Protein AF-A0A5C6S011-F1 (afdb_monomer_lite)

Organism: NCBI:txid1564516

Structure (mmCIF, N/CA/C/O backbone):
data_AF-A0A5C6S011-F1
#
_entry.id   AF-A0A5C6S011-F1
#
loop_
_atom_site.group_PDB
_atom_site.id
_atom_site.type_symbol
_atom_site.label_atom_id
_atom_site.label_alt_id
_atom_site.label_comp_id
_atom_site.label_asym_id
_atom_site.label_entity_id
_atom_site.label_seq_id
_atom_site.pdbx_PDB_ins_code
_atom_site.Cartn_x
_atom_site.Cartn_y
_atom_site.Cartn_z
_atom_site.occupancy
_atom_site.B_iso_or_equiv
_atom_site.auth_seq_id
_atom_site.auth_comp_id
_atom_site.auth_asym_id
_atom_site.auth_atom_id
_atom_site.pdbx_PDB_model_num
ATOM 1 N N . MET A 1 1 ? -13.346 14.650 -0.335 1.00 69.31 1 MET A N 1
ATOM 2 C CA . MET A 1 1 ? -13.203 13.184 -0.153 1.00 69.31 1 MET A CA 1
ATOM 3 C C . MET A 1 1 ? -14.547 12.538 -0.454 1.00 69.31 1 MET A C 1
ATOM 5 O O . MET A 1 1 ? -15.548 13.043 0.034 1.00 69.31 1 MET A O 1
ATOM 9 N N . LYS A 1 2 ? -14.597 11.487 -1.282 1.00 83.50 2 LYS A N 1
ATOM 10 C CA . LYS A 1 2 ? -15.849 10.865 -1.756 1.00 83.50 2 LYS A CA 1
ATOM 11 C C . LYS A 1 2 ? -16.380 9.806 -0.777 1.00 83.50 2 LYS A C 1
ATOM 13 O O . LYS A 1 2 ? -16.534 8.640 -1.123 1.00 83.50 2 LYS A O 1
ATOM 18 N N . TYR A 1 3 ? -16.603 10.205 0.473 1.00 81.62 3 TYR A N 1
ATOM 19 C CA . TYR A 1 3 ? -16.957 9.271 1.548 1.00 81.62 3 TYR A CA 1
ATOM 20 C C . TYR A 1 3 ? -18.238 8.482 1.269 1.00 81.62 3 TYR A C 1
ATOM 22 O O . TYR A 1 3 ? -18.279 7.286 1.542 1.00 81.62 3 TYR A O 1
ATOM 30 N N . ASP A 1 4 ? -19.246 9.117 0.672 1.00 86.88 4 ASP A N 1
ATOM 31 C CA . ASP A 1 4 ? -20.516 8.459 0.350 1.00 86.88 4 ASP A CA 1
ATOM 32 C C . ASP A 1 4 ? -20.349 7.343 -0.684 1.00 86.88 4 ASP A C 1
ATOM 34 O O . ASP A 1 4 ? -20.979 6.293 -0.573 1.00 86.88 4 ASP A O 1
ATOM 38 N N . GLU A 1 5 ? -19.468 7.543 -1.667 1.00 90.44 5 GLU A N 1
ATOM 39 C CA . GLU A 1 5 ? -19.126 6.530 -2.669 1.00 90.44 5 GLU A CA 1
ATOM 40 C C . GLU A 1 5 ? -18.444 5.333 -2.003 1.00 90.44 5 GLU A C 1
ATOM 42 O O . GLU A 1 5 ? -18.831 4.186 -2.221 1.00 90.44 5 GLU A O 1
ATOM 47 N N . TYR A 1 6 ? -17.489 5.597 -1.110 1.00 85.25 6 TYR A N 1
ATOM 48 C CA . TYR A 1 6 ? -16.757 4.537 -0.427 1.00 85.25 6 TYR A CA 1
ATOM 49 C C . TYR A 1 6 ? -17.618 3.752 0.556 1.00 85.25 6 TYR A C 1
ATOM 51 O O . TYR A 1 6 ? -17.473 2.535 0.672 1.00 85.25 6 TYR A O 1
ATOM 59 N N . ARG A 1 7 ? -18.558 4.429 1.218 1.00 85.56 7 ARG A N 1
ATOM 60 C CA . ARG A 1 7 ? -19.507 3.784 2.123 1.00 85.56 7 ARG A CA 1
ATOM 61 C C . ARG A 1 7 ? -20.462 2.879 1.356 1.00 85.56 7 ARG A C 1
ATOM 63 O O . ARG A 1 7 ? -20.702 1.757 1.785 1.00 85.56 7 ARG A O 1
ATOM 70 N N . LYS A 1 8 ? -20.957 3.343 0.201 1.00 90.56 8 LYS A N 1
ATOM 71 C CA . LYS A 1 8 ? -21.800 2.541 -0.702 1.00 90.56 8 LYS A CA 1
ATOM 72 C C . LYS A 1 8 ? -21.064 1.318 -1.249 1.00 90.56 8 LYS A C 1
ATOM 74 O O . LYS A 1 8 ? -21.675 0.268 -1.390 1.00 90.56 8 LYS A O 1
ATOM 79 N N . ALA A 1 9 ? -19.763 1.436 -1.506 1.00 88.12 9 ALA A N 1
ATOM 80 C CA . ALA A 1 9 ? -18.916 0.326 -1.939 1.00 88.12 9 ALA A CA 1
ATOM 81 C C . ALA A 1 9 ? -18.535 -0.654 -0.806 1.00 88.12 9 ALA A C 1
ATOM 83 O O . ALA A 1 9 ? -17.836 -1.633 -1.058 1.00 88.12 9 ALA A O 1
ATOM 84 N N . GLY A 1 10 ? -18.974 -0.408 0.436 1.00 87.06 10 GLY A N 1
ATOM 85 C CA . GLY A 1 10 ? -18.692 -1.272 1.583 1.00 87.06 10 GLY A CA 1
ATOM 86 C C . GLY A 1 10 ? -17.261 -1.164 2.114 1.00 87.06 10 GLY A C 1
ATOM 87 O O . GLY A 1 10 ? -16.807 -2.051 2.836 1.00 87.06 10 GLY A O 1
ATOM 88 N N . TYR A 1 11 ? -16.526 -0.101 1.769 1.00 83.19 11 TYR A N 1
ATOM 89 C CA . TYR A 1 11 ? -15.186 0.100 2.309 1.00 83.19 11 TYR A CA 1
ATOM 90 C C . TYR A 1 11 ? -15.237 0.460 3.792 1.00 83.19 11 TYR A C 1
ATOM 92 O O . TYR A 1 11 ? -16.135 1.162 4.259 1.00 83.19 11 TYR A O 1
ATOM 100 N N . CYS A 1 12 ? -14.229 -0.000 4.532 1.00 79.94 12 CYS A N 1
ATOM 101 C CA . CYS A 1 12 ? -14.050 0.388 5.921 1.00 79.94 12 CYS A CA 1
ATOM 102 C C . CYS A 1 12 ? -13.645 1.869 5.984 1.00 79.94 12 CYS A C 1
ATOM 104 O O . CYS A 1 12 ? -12.659 2.270 5.367 1.00 79.94 12 CYS A O 1
ATOM 106 N N . ILE A 1 13 ? -14.421 2.676 6.710 1.00 80.00 13 ILE A N 1
ATOM 107 C CA . ILE A 1 13 ? -14.172 4.116 6.923 1.00 80.00 13 ILE A CA 1
ATOM 108 C C . ILE A 1 13 ? -13.770 4.373 8.388 1.00 80.00 13 ILE A C 1
ATOM 110 O O . ILE A 1 13 ? -13.641 5.515 8.812 1.00 80.00 13 ILE A O 1
ATOM 114 N N . ASP A 1 14 ? -13.558 3.315 9.176 1.00 78.81 14 ASP A N 1
ATOM 115 C CA . ASP A 1 14 ? -13.083 3.456 10.550 1.00 78.81 14 ASP A CA 1
ATOM 116 C C . ASP A 1 14 ? -11.663 4.033 10.552 1.00 78.81 14 ASP A C 1
ATOM 118 O O . ASP A 1 14 ? -10.744 3.478 9.936 1.00 78.81 14 ASP A O 1
ATOM 122 N N . SER A 1 15 ? -11.492 5.167 11.231 1.00 78.38 15 SER A N 1
ATOM 123 C CA . SER A 1 15 ? -10.225 5.883 11.277 1.00 78.38 15 SER A CA 1
ATOM 124 C C . SER A 1 15 ? -9.127 5.023 11.889 1.00 78.38 15 SER A C 1
ATOM 126 O O . SER A 1 15 ? -8.026 5.009 11.354 1.00 78.38 15 SER A O 1
ATOM 128 N N . GLY A 1 16 ? -9.411 4.219 12.919 1.00 86.25 16 GLY A N 1
ATOM 129 C CA . GLY A 1 16 ? -8.375 3.441 13.605 1.00 86.25 16 GLY A CA 1
ATOM 130 C C . GLY A 1 16 ? -7.750 2.356 12.721 1.00 86.25 16 GLY A C 1
ATOM 131 O O . GLY A 1 16 ? -6.525 2.248 12.603 1.00 86.25 16 GLY A O 1
ATOM 132 N N . ALA A 1 17 ? -8.587 1.564 12.047 1.00 85.69 17 ALA A N 1
ATOM 133 C CA . ALA A 1 17 ? -8.121 0.498 11.161 1.00 85.69 17 ALA A CA 1
ATOM 134 C C . ALA A 1 17 ? -7.389 1.060 9.931 1.00 85.69 17 ALA A C 1
ATOM 136 O O . ALA A 1 17 ? -6.341 0.542 9.531 1.00 85.69 17 ALA A O 1
ATOM 137 N N . ILE A 1 18 ? -7.914 2.145 9.354 1.00 87.00 18 ILE A N 1
ATOM 138 C CA . ILE A 1 18 ? -7.309 2.801 8.194 1.00 87.00 18 ILE A CA 1
ATOM 139 C C . ILE A 1 18 ? -5.987 3.482 8.568 1.00 87.00 18 ILE A C 1
ATOM 141 O O . ILE A 1 18 ? -4.999 3.323 7.850 1.00 87.00 18 ILE A O 1
ATOM 145 N N . GLU A 1 19 ? -5.911 4.172 9.704 1.00 89.31 19 GLU A N 1
ATOM 146 C CA . GLU A 1 19 ? -4.677 4.797 10.192 1.00 89.31 19 GLU A CA 1
ATOM 147 C C . GLU A 1 19 ? -3.590 3.759 10.483 1.00 89.31 19 GLU A C 1
ATOM 149 O O . GLU A 1 19 ? -2.434 3.947 10.091 1.00 89.31 19 GLU A O 1
ATOM 154 N N . SER A 1 20 ? -3.959 2.624 11.086 1.00 89.81 20 SER A N 1
ATOM 155 C CA . SER A 1 20 ? -3.046 1.498 11.312 1.00 89.81 20 SER A CA 1
ATOM 156 C C . SER A 1 20 ? -2.497 0.928 9.995 1.00 89.81 20 SER A C 1
ATOM 158 O O . SER A 1 20 ? -1.283 0.711 9.847 1.00 89.81 20 SER A O 1
ATOM 160 N N . ALA A 1 21 ? -3.361 0.766 8.987 1.00 89.12 21 ALA A N 1
ATOM 161 C CA . ALA A 1 21 ? -2.957 0.318 7.658 1.00 89.12 21 ALA A CA 1
ATOM 162 C C . ALA A 1 21 ? -2.011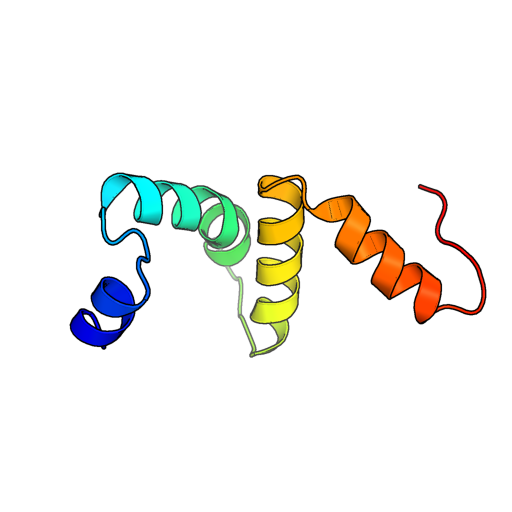 1.323 6.976 1.00 89.12 21 ALA A C 1
ATOM 164 O O . ALA A 1 21 ? -0.973 0.926 6.442 1.00 89.12 21 ALA A O 1
ATOM 165 N N . ILE A 1 22 ? -2.313 2.625 7.044 1.00 90.38 22 ILE A N 1
ATOM 166 C CA . ILE A 1 22 ? -1.464 3.694 6.493 1.00 90.38 22 ILE A CA 1
ATOM 167 C C . ILE A 1 22 ? -0.102 3.720 7.193 1.00 90.38 22 ILE A C 1
ATOM 169 O O . ILE A 1 22 ? 0.929 3.819 6.522 1.00 90.38 22 ILE A O 1
ATOM 173 N N . SER A 1 23 ? -0.071 3.593 8.520 1.00 90.94 23 SER A N 1
ATOM 174 C CA . SER A 1 23 ? 1.171 3.524 9.295 1.00 90.94 23 SER A CA 1
ATOM 175 C C . SER A 1 23 ? 2.062 2.368 8.823 1.00 90.94 23 SER A C 1
ATOM 177 O O . SER A 1 23 ? 3.240 2.551 8.503 1.00 90.94 23 SER A O 1
ATOM 179 N N . THR A 1 24 ? 1.467 1.187 8.655 1.00 91.56 24 THR A N 1
ATOM 180 C CA . THR A 1 24 ? 2.185 -0.042 8.293 1.00 91.56 24 THR A CA 1
ATOM 181 C C . THR A 1 24 ? 2.632 -0.077 6.824 1.00 91.56 24 THR A C 1
ATOM 183 O O . THR A 1 24 ? 3.756 -0.481 6.504 1.00 91.56 24 THR A O 1
ATOM 186 N N . VAL A 1 25 ? 1.761 0.324 5.896 1.00 91.44 25 VAL A N 1
ATOM 187 C CA . VAL A 1 25 ? 2.022 0.220 4.450 1.00 91.44 25 VAL A CA 1
ATOM 188 C C . VAL A 1 25 ? 2.827 1.415 3.951 1.00 91.44 25 VAL A C 1
ATOM 190 O O . VAL A 1 25 ? 3.827 1.212 3.257 1.00 91.44 25 VAL A O 1
ATOM 193 N N . VAL A 1 26 ? 2.425 2.630 4.333 1.00 90.88 26 VAL A N 1
ATOM 194 C CA . VAL A 1 26 ? 2.962 3.889 3.801 1.00 90.88 26 VAL A CA 1
ATOM 195 C C . VAL A 1 26 ? 4.041 4.454 4.713 1.00 90.88 26 VAL A C 1
ATOM 197 O O . VAL A 1 26 ? 5.179 4.603 4.279 1.00 90.88 26 VAL A O 1
ATOM 200 N N . GLN A 1 27 ? 3.735 4.753 5.979 1.00 90.44 27 GLN A N 1
ATOM 201 C CA . GLN A 1 27 ? 4.629 5.577 6.809 1.00 90.44 27 GLN A CA 1
ATOM 202 C C . GLN A 1 27 ? 6.004 4.935 7.028 1.00 90.44 27 GLN A C 1
ATOM 204 O O . GLN A 1 27 ? 7.014 5.617 6.867 1.00 90.44 27 GLN A O 1
ATOM 209 N N . GLN A 1 28 ? 6.058 3.620 7.272 1.00 89.44 28 GLN A N 1
ATOM 210 C CA . GLN A 1 28 ? 7.314 2.869 7.438 1.00 89.44 28 GLN A CA 1
ATOM 211 C C . GLN A 1 28 ? 8.289 2.979 6.256 1.00 89.44 28 GLN A C 1
ATOM 213 O O . GLN A 1 28 ? 9.474 2.688 6.407 1.00 89.44 28 GLN A O 1
ATOM 218 N N . ARG A 1 29 ? 7.807 3.342 5.063 1.00 86.25 29 ARG A N 1
ATOM 219 C CA . ARG A 1 29 ? 8.646 3.467 3.866 1.00 86.25 29 ARG A CA 1
ATOM 220 C C . ARG A 1 29 ? 8.657 4.843 3.246 1.00 86.25 29 ARG A C 1
ATOM 222 O O . ARG A 1 29 ? 9.629 5.113 2.553 1.00 86.25 29 ARG A O 1
ATOM 229 N N . CYS A 1 30 ? 7.617 5.641 3.472 1.00 89.19 30 CYS A N 1
ATOM 230 C CA . CYS A 1 30 ? 7.386 6.915 2.806 1.00 89.19 30 CYS A CA 1
ATOM 231 C C . CYS A 1 30 ? 7.591 8.149 3.681 1.00 89.19 30 CYS A C 1
ATOM 233 O O . CYS A 1 30 ? 7.640 9.256 3.146 1.00 89.19 30 CYS A O 1
ATOM 235 N N . LYS A 1 31 ? 7.722 7.973 5.000 1.00 88.62 31 LYS A N 1
ATOM 236 C CA . LYS A 1 31 ? 7.886 9.062 5.971 1.00 88.62 31 LYS A CA 1
ATOM 237 C C . LYS A 1 31 ? 9.306 9.120 6.556 1.00 88.62 31 LYS A C 1
ATOM 239 O O . LYS A 1 31 ? 9.484 9.591 7.676 1.00 88.62 31 LYS A O 1
ATOM 244 N N . LEU A 1 32 ? 10.315 8.615 5.842 1.00 87.75 32 LEU A N 1
ATOM 245 C CA . LEU A 1 32 ? 11.708 8.689 6.294 1.00 87.75 32 LEU A CA 1
ATOM 246 C C . LEU A 1 32 ? 12.363 9.993 5.819 1.00 87.75 32 LEU A C 1
ATOM 248 O O . LEU A 1 32 ? 11.948 10.609 4.835 1.00 87.75 32 LEU A O 1
ATOM 252 N N . VAL A 1 33 ? 13.404 10.413 6.535 1.00 88.81 33 VAL A N 1
ATOM 253 C CA . VAL A 1 33 ? 14.119 11.668 6.272 1.00 88.81 33 VAL A CA 1
ATOM 254 C C . VAL A 1 33 ? 14.728 11.658 4.867 1.00 88.81 33 VAL A C 1
ATOM 256 O O . VAL A 1 33 ? 15.328 10.673 4.444 1.00 88.81 33 VAL A O 1
ATOM 259 N N . GLY A 1 34 ? 14.568 12.767 4.140 1.00 88.00 34 GLY A N 1
ATOM 260 C CA . GLY A 1 34 ? 15.185 12.972 2.825 1.00 88.00 34 GLY A CA 1
ATOM 261 C C . GLY A 1 34 ? 14.513 12.237 1.662 1.00 88.00 34 GLY A C 1
ATOM 262 O O . GLY A 1 34 ? 14.981 12.340 0.529 1.00 88.00 34 GLY A O 1
ATOM 263 N N . GLN A 1 35 ? 13.413 11.520 1.899 1.00 87.44 35 GLN A N 1
ATOM 264 C CA . GLN A 1 35 ? 12.718 10.811 0.832 1.00 87.44 35 GLN A CA 1
ATOM 265 C C . GLN A 1 35 ? 11.906 11.760 -0.048 1.00 87.44 35 GLN A C 1
ATOM 267 O O . GLN A 1 35 ? 11.167 12.620 0.432 1.00 87.44 35 GLN A O 1
ATOM 272 N N . ARG A 1 36 ? 12.023 11.565 -1.362 1.00 86.12 36 ARG A N 1
ATOM 273 C CA . ARG A 1 36 ? 11.214 12.238 -2.376 1.00 86.12 36 ARG A CA 1
ATOM 274 C C . ARG A 1 36 ? 10.483 11.184 -3.183 1.00 86.12 36 ARG A C 1
ATOM 276 O O . ARG A 1 36 ? 11.081 10.197 -3.602 1.00 86.12 36 ARG A O 1
ATOM 283 N N . TRP A 1 37 ? 9.196 11.411 -3.394 1.00 88.06 37 TRP A N 1
ATOM 284 C CA . TRP A 1 37 ? 8.326 10.468 -4.076 1.00 88.06 37 TRP A CA 1
ATOM 285 C C . TRP A 1 37 ? 7.880 11.039 -5.406 1.00 88.06 37 TRP A C 1
ATOM 287 O O . TRP A 1 37 ? 7.509 12.205 -5.507 1.00 88.06 37 TRP A O 1
ATOM 297 N N . THR A 1 38 ? 7.901 10.187 -6.418 1.00 90.62 38 THR A N 1
ATOM 298 C CA . THR A 1 38 ?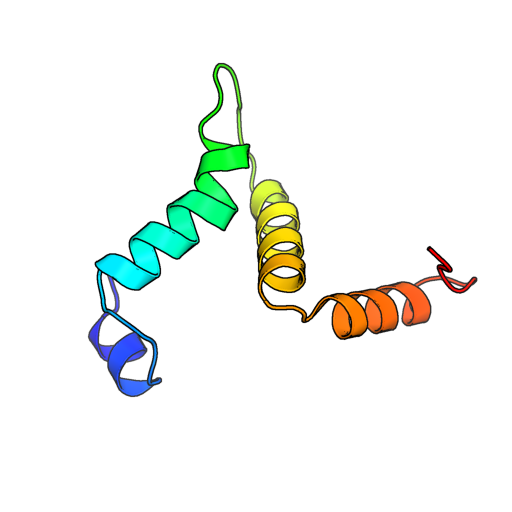 7.223 10.420 -7.688 1.00 90.62 38 THR A CA 1
ATOM 299 C C . THR A 1 38 ? 6.041 9.455 -7.774 1.00 90.62 38 THR A C 1
ATOM 301 O O . THR A 1 38 ? 5.794 8.671 -6.854 1.00 90.62 38 THR A O 1
ATOM 304 N N . GLN A 1 39 ? 5.307 9.472 -8.884 1.00 91.12 39 GLN A N 1
ATOM 305 C CA . GLN A 1 39 ? 4.161 8.577 -9.081 1.00 91.12 39 GLN A CA 1
ATOM 306 C C . GLN A 1 39 ? 4.527 7.079 -9.008 1.00 91.12 39 GLN A C 1
ATOM 308 O O . GLN A 1 39 ? 3.653 6.248 -8.766 1.00 91.12 39 GLN A O 1
ATOM 313 N N . SER A 1 40 ? 5.812 6.719 -9.138 1.00 88.00 40 SER A N 1
ATOM 314 C CA . SER A 1 40 ? 6.286 5.333 -9.015 1.00 88.00 40 SER A CA 1
ATOM 315 C C . SER A 1 40 ? 6.127 4.743 -7.607 1.00 88.00 40 SER A C 1
ATOM 317 O O . SER A 1 40 ? 6.111 3.520 -7.459 1.00 88.00 40 SER A O 1
ATOM 319 N N . VAL A 1 41 ? 5.939 5.575 -6.571 1.00 91.81 41 VAL A N 1
ATOM 320 C CA . VAL A 1 41 ? 5.717 5.108 -5.191 1.00 91.81 41 VAL A CA 1
ATOM 321 C C . VAL A 1 41 ? 4.487 4.204 -5.076 1.00 91.81 41 VAL A C 1
ATOM 323 O O . VAL A 1 41 ? 4.479 3.267 -4.279 1.00 91.81 41 VAL A O 1
ATOM 326 N N . THR A 1 42 ? 3.474 4.425 -5.916 1.00 91.38 42 THR A N 1
ATOM 327 C CA . THR A 1 42 ? 2.234 3.642 -5.926 1.00 91.38 42 THR A CA 1
ATOM 328 C C . THR A 1 42 ? 2.500 2.159 -6.175 1.00 91.38 42 THR A C 1
ATOM 330 O O . THR A 1 42 ? 1.913 1.315 -5.504 1.00 91.38 42 THR A O 1
ATOM 333 N N . ALA A 1 43 ? 3.436 1.819 -7.068 1.00 90.50 43 ALA A N 1
ATOM 334 C CA . ALA A 1 43 ? 3.805 0.428 -7.330 1.00 90.50 43 ALA A CA 1
ATOM 335 C C . ALA A 1 43 ? 4.400 -0.246 -6.080 1.00 90.50 43 ALA A C 1
ATOM 337 O O . ALA A 1 43 ? 4.041 -1.374 -5.741 1.00 90.50 43 ALA A O 1
ATOM 338 N N . VAL A 1 44 ? 5.247 0.479 -5.342 1.00 90.31 44 VAL A N 1
ATOM 339 C 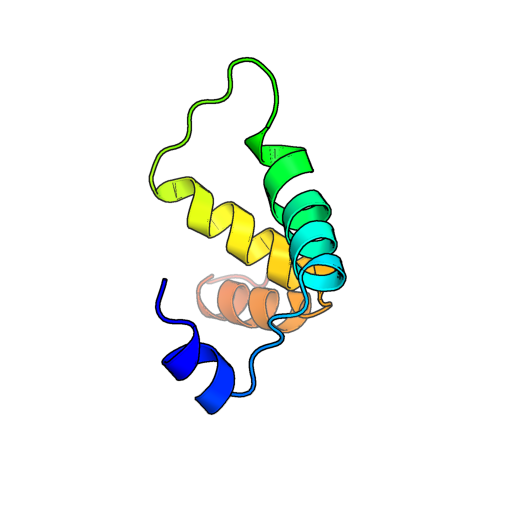CA . VAL A 1 44 ? 5.845 0.002 -4.087 1.00 90.31 44 VAL A CA 1
ATOM 340 C C . VAL A 1 44 ? 4.777 -0.205 -3.013 1.00 90.31 44 VAL A C 1
ATOM 342 O O . VAL A 1 44 ? 4.783 -1.228 -2.326 1.00 90.31 44 VAL A O 1
ATOM 345 N N . LEU A 1 45 ? 3.844 0.739 -2.867 1.00 92.88 45 LEU A N 1
ATOM 346 C CA . LEU A 1 45 ? 2.756 0.639 -1.892 1.00 92.88 45 LEU A CA 1
ATOM 347 C C . LEU A 1 45 ? 1.800 -0.513 -2.218 1.00 92.88 45 LEU A C 1
ATOM 349 O O . LEU A 1 45 ? 1.438 -1.263 -1.313 1.00 92.88 45 LEU A O 1
ATOM 353 N N . ASN A 1 46 ? 1.460 -0.706 -3.495 1.00 91.44 46 ASN A N 1
ATOM 354 C CA . ASN A 1 46 ? 0.619 -1.814 -3.952 1.00 91.44 46 ASN A CA 1
ATOM 355 C C . ASN A 1 46 ? 1.254 -3.167 -3.628 1.00 91.44 46 ASN A C 1
ATOM 357 O O . ASN A 1 46 ? 0.590 -4.048 -3.078 1.00 91.44 46 ASN A O 1
ATOM 361 N N . LEU A 1 47 ? 2.554 -3.313 -3.899 1.00 91.31 47 LEU A N 1
ATOM 362 C CA . LEU A 1 47 ? 3.287 -4.526 -3.563 1.00 91.31 47 LEU A CA 1
ATOM 363 C C . LEU A 1 47 ? 3.265 -4.769 -2.049 1.00 91.31 47 LEU A C 1
ATOM 365 O O . LEU A 1 47 ? 2.890 -5.847 -1.593 1.00 91.31 47 LEU A O 1
ATOM 369 N N . ARG A 1 48 ? 3.582 -3.748 -1.244 1.00 92.31 48 ARG A N 1
ATOM 370 C CA . ARG A 1 48 ? 3.556 -3.854 0.224 1.00 92.31 48 ARG A CA 1
ATOM 371 C C . ARG A 1 48 ? 2.178 -4.233 0.760 1.00 92.31 48 ARG A C 1
ATOM 373 O O . ARG A 1 48 ? 2.101 -5.074 1.653 1.00 92.31 48 ARG A O 1
ATOM 380 N N . ALA A 1 49 ? 1.112 -3.643 0.226 1.00 92.81 49 ALA A N 1
ATOM 381 C CA . ALA A 1 49 ? -0.256 -3.970 0.606 1.00 92.81 49 ALA A CA 1
ATOM 382 C C . ALA A 1 49 ? -0.593 -5.433 0.279 1.00 92.81 49 ALA A C 1
ATOM 384 O O . ALA A 1 49 ? -1.159 -6.135 1.119 1.00 92.81 49 ALA A O 1
ATOM 385 N N . ALA A 1 50 ? -0.190 -5.927 -0.896 1.00 92.88 50 ALA A N 1
ATOM 386 C CA . ALA A 1 50 ? -0.384 -7.323 -1.279 1.00 92.88 50 ALA A CA 1
ATOM 387 C C . ALA A 1 50 ? 0.353 -8.287 -0.334 1.00 92.88 50 ALA A C 1
ATOM 389 O O . ALA A 1 50 ? -0.249 -9.239 0.154 1.00 92.88 50 ALA A O 1
ATOM 390 N N . PHE A 1 51 ? 1.613 -8.005 0.006 1.00 91.62 51 PHE A N 1
ATOM 391 C CA . PHE A 1 51 ? 2.377 -8.827 0.952 1.00 91.62 51 PHE A CA 1
ATOM 392 C C . PHE A 1 51 ? 1.792 -8.795 2.371 1.00 91.62 51 PHE A C 1
ATOM 394 O O . PHE A 1 51 ? 1.597 -9.840 2.983 1.00 91.62 51 PHE A O 1
ATOM 401 N N . LYS A 1 52 ? 1.446 -7.613 2.899 1.00 90.56 52 LYS A N 1
ATOM 402 C CA . LYS A 1 52 ? 0.866 -7.483 4.250 1.00 90.56 52 LYS A CA 1
ATOM 403 C C . LYS A 1 52 ? -0.527 -8.103 4.380 1.00 90.56 52 LYS A C 1
ATOM 405 O O . LYS A 1 52 ? -0.921 -8.441 5.488 1.00 90.56 52 LYS A O 1
ATOM 410 N N . SER A 1 53 ? -1.246 -8.265 3.270 1.00 90.69 53 SER A N 1
ATOM 411 C CA . SER A 1 53 ? -2.549 -8.940 3.222 1.00 90.69 53 SER A CA 1
ATOM 412 C C . SER A 1 53 ? -2.469 -10.425 2.845 1.00 90.69 53 SER A C 1
ATOM 414 O O . SER A 1 53 ? -3.509 -11.044 2.638 1.00 90.69 53 SER A O 1
ATOM 416 N N . GLY A 1 54 ? -1.266 -11.002 2.723 1.00 91.94 54 GLY A N 1
ATOM 417 C CA . GLY A 1 54 ? -1.080 -12.410 2.351 1.00 91.94 54 GLY A CA 1
ATOM 418 C C . GLY A 1 54 ? -1.414 -12.733 0.889 1.00 91.94 54 GLY A C 1
ATOM 419 O O . GLY A 1 54 ? -1.481 -13.895 0.513 1.00 91.94 54 GLY A O 1
ATOM 420 N N . LYS A 1 55 ? -1.596 -11.724 0.028 1.00 90.81 55 LYS A N 1
ATOM 421 C CA . LYS A 1 55 ? -1.939 -11.872 -1.402 1.00 90.81 55 LYS A CA 1
ATOM 422 C C . LYS A 1 55 ? -0.713 -11.991 -2.316 1.00 90.81 55 LYS A C 1
ATOM 424 O O . LYS A 1 55 ? -0.803 -11.783 -3.526 1.00 90.81 55 LYS A O 1
ATOM 429 N N . GLN A 1 56 ? 0.441 -12.312 -1.743 1.00 88.12 56 GLN A N 1
ATOM 430 C CA . GLN A 1 56 ? 1.721 -12.431 -2.443 1.00 88.12 56 GLN A CA 1
ATOM 431 C C . GLN A 1 56 ? 1.718 -13.497 -3.550 1.00 88.12 56 GLN A C 1
ATOM 433 O O . GLN A 1 56 ? 2.335 -13.287 -4.592 1.00 88.12 56 GLN A O 1
ATOM 438 N N . ASP A 1 57 ? 0.957 -14.581 -3.388 1.00 90.38 57 ASP A N 1
ATOM 439 C CA . ASP A 1 57 ? 0.876 -15.651 -4.391 1.00 90.38 57 ASP A CA 1
ATOM 440 C C . ASP A 1 57 ? 0.213 -15.181 -5.689 1.00 90.38 57 ASP A C 1
ATOM 442 O O . ASP A 1 57 ? 0.629 -15.559 -6.785 1.00 90.38 57 ASP A O 1
ATOM 446 N N . GLY A 1 58 ? -0.790 -14.301 -5.583 1.00 89.44 58 GLY A N 1
ATOM 447 C CA . GLY A 1 58 ? -1.427 -13.682 -6.745 1.00 89.44 58 GLY A CA 1
ATOM 448 C C . GLY A 1 58 ? -0.450 -12.803 -7.524 1.00 89.44 58 GLY A C 1
ATOM 449 O O . GLY A 1 58 ? -0.395 -12.875 -8.749 1.00 89.44 58 GLY A O 1
ATOM 450 N N . ILE A 1 59 ? 0.378 -12.034 -6.812 1.00 88.94 59 ILE A N 1
ATOM 451 C CA . ILE A 1 59 ? 1.432 -11.218 -7.426 1.00 88.94 59 ILE A CA 1
ATOM 452 C C . ILE A 1 59 ? 2.484 -12.103 -8.098 1.00 88.94 59 ILE A C 1
ATOM 454 O O . ILE A 1 59 ? 2.837 -11.860 -9.249 1.00 88.94 59 ILE A O 1
ATOM 458 N N . ARG A 1 60 ? 2.937 -13.168 -7.427 1.00 87.69 60 ARG A N 1
ATOM 459 C CA . ARG A 1 60 ? 3.899 -14.128 -7.984 1.00 87.69 60 ARG A CA 1
ATOM 460 C C . ARG A 1 60 ? 3.379 -14.790 -9.255 1.00 87.69 60 ARG A C 1
ATOM 462 O O . ARG A 1 60 ? 4.134 -14.939 -10.208 1.00 87.69 60 ARG A O 1
ATOM 469 N N . ARG A 1 61 ? 2.089 -15.130 -9.304 1.00 89.06 61 ARG A N 1
ATOM 470 C CA . ARG A 1 61 ? 1.452 -15.665 -10.514 1.00 89.06 61 ARG A CA 1
ATOM 471 C C . ARG A 1 61 ? 1.507 -14.676 -11.677 1.00 89.06 61 ARG A C 1
ATOM 473 O O . ARG A 1 61 ? 1.844 -15.083 -12.781 1.00 89.06 61 ARG A O 1
ATOM 480 N N . ILE A 1 62 ? 1.194 -13.402 -11.432 1.00 88.50 62 ILE A N 1
ATOM 481 C CA . ILE A 1 62 ? 1.236 -12.357 -12.467 1.00 88.50 62 ILE A CA 1
ATOM 482 C C . ILE A 1 62 ? 2.669 -12.161 -12.968 1.00 88.50 62 ILE A C 1
ATOM 484 O O . ILE A 1 62 ? 2.889 -12.142 -14.173 1.00 88.50 62 ILE A O 1
ATOM 488 N N . ILE A 1 63 ? 3.638 -12.077 -12.054 1.00 87.38 63 ILE A N 1
ATOM 489 C CA . ILE A 1 63 ? 5.059 -11.941 -12.396 1.00 87.38 63 ILE A CA 1
ATOM 490 C C . ILE A 1 63 ? 5.524 -13.136 -13.236 1.00 87.38 63 ILE A C 1
ATOM 492 O O . ILE A 1 63 ? 6.089 -12.945 -14.305 1.00 87.38 63 ILE A O 1
ATOM 496 N N . ASN A 1 64 ? 5.223 -14.364 -12.810 1.00 88.38 64 ASN A N 1
ATOM 497 C CA . ASN A 1 64 ? 5.598 -15.573 -13.546 1.00 88.38 64 ASN A CA 1
ATOM 498 C C . ASN A 1 64 ? 4.922 -15.677 -14.917 1.00 88.38 64 ASN A C 1
ATOM 500 O O . ASN A 1 64 ? 5.497 -16.264 -15.818 1.00 88.38 64 ASN A O 1
ATOM 504 N N . ALA A 1 65 ? 3.715 -15.132 -15.084 1.00 87.81 65 ALA A N 1
ATOM 505 C CA . ALA A 1 65 ? 3.049 -15.088 -16.384 1.00 87.81 65 ALA A CA 1
ATOM 506 C C . ALA A 1 65 ? 3.670 -14.049 -17.335 1.00 87.81 65 ALA A C 1
ATOM 508 O O . ALA A 1 65 ? 3.521 -14.164 -18.546 1.00 87.81 65 ALA A O 1
ATOM 509 N N . GLN A 1 66 ? 4.326 -13.023 -16.790 1.00 86.81 66 GLN A N 1
ATOM 510 C CA . GLN A 1 66 ? 4.979 -11.960 -17.559 1.00 86.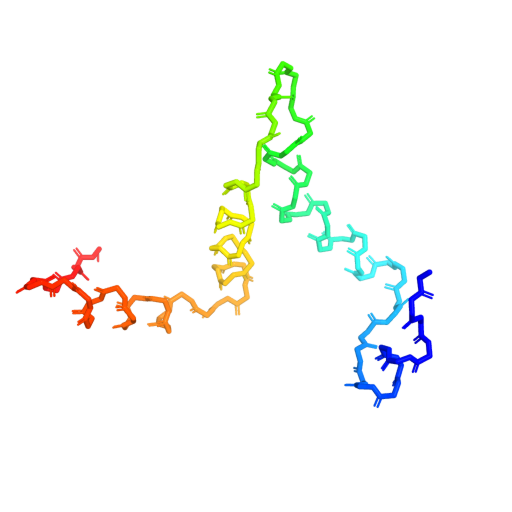81 66 GLN A CA 1
ATOM 511 C C . GLN A 1 66 ? 6.462 -12.236 -17.833 1.00 86.81 66 GLN A C 1
ATOM 513 O O . GLN A 1 66 ? 7.047 -11.570 -18.683 1.00 86.81 66 GLN A O 1
ATOM 518 N N . MET A 1 67 ? 7.076 -13.177 -17.115 1.00 83.38 67 MET A N 1
ATOM 519 C CA . MET A 1 67 ? 8.480 -13.543 -17.283 1.00 83.38 67 MET A CA 1
ATOM 520 C C . MET A 1 67 ? 8.608 -14.882 -18.011 1.00 83.38 67 MET A C 1
ATOM 522 O O . MET A 1 67 ? 7.910 -15.834 -17.681 1.00 83.38 67 MET A O 1
ATOM 526 N N . ASP A 1 68 ? 9.565 -14.984 -18.937 1.00 74.94 68 ASP A N 1
ATOM 527 C CA . ASP A 1 68 ? 9.877 -16.234 -19.658 1.00 74.94 68 ASP A CA 1
ATOM 528 C C . ASP A 1 68 ? 10.415 -17.358 -18.749 1.00 74.94 68 ASP A C 1
ATOM 530 O O . ASP A 1 68 ? 10.574 -18.499 -19.179 1.00 74.94 68 ASP A O 1
ATOM 534 N N . HIS A 1 69 ? 10.710 -17.055 -17.482 1.00 72.50 69 HIS A N 1
ATOM 535 C CA . HIS A 1 69 ? 11.168 -18.014 -16.483 1.00 72.50 69 HIS A CA 1
ATOM 536 C C . HIS A 1 69 ? 10.441 -17.797 -15.143 1.00 72.50 69 HIS A C 1
ATOM 538 O O . HIS A 1 69 ? 10.269 -16.654 -14.706 1.00 72.50 69 HIS A O 1
ATOM 544 N N . PRO A 1 70 ? 10.016 -18.875 -14.458 1.00 70.75 70 PRO A N 1
ATOM 545 C CA . PRO A 1 70 ? 9.286 -18.762 -13.205 1.00 70.75 70 PRO A CA 1
ATOM 546 C C . PRO A 1 70 ? 10.201 -18.279 -12.078 1.00 70.75 70 PRO A C 1
ATOM 548 O O . PRO A 1 70 ? 11.269 -18.837 -11.829 1.00 70.75 70 PRO A O 1
ATOM 551 N N . TRP A 1 71 ? 9.746 -17.275 -11.332 1.00 66.44 71 TRP A N 1
ATOM 552 C CA . TRP A 1 71 ? 10.394 -16.846 -10.103 1.00 66.44 71 TRP A CA 1
ATOM 553 C C . TRP A 1 71 ? 10.127 -17.860 -8.986 1.00 66.44 71 TRP A C 1
ATOM 555 O O . TRP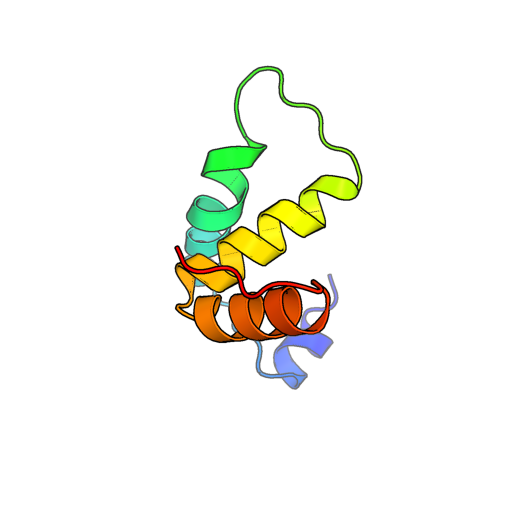 A 1 71 ? 9.005 -17.987 -8.465 1.00 66.44 71 TRP A O 1
ATOM 565 N N . THR A 1 72 ? 11.177 -18.594 -8.618 1.00 66.12 72 THR A N 1
ATOM 566 C CA . THR A 1 72 ? 11.241 -19.409 -7.405 1.00 66.12 72 THR A CA 1
ATOM 567 C C . THR A 1 72 ? 12.067 -18.714 -6.335 1.00 66.12 72 THR A C 1
ATOM 569 O O . THR A 1 72 ? 13.291 -18.764 -6.386 1.00 66.12 72 THR A O 1
ATOM 572 N N . ALA A 1 73 ? 11.379 -18.027 -5.419 1.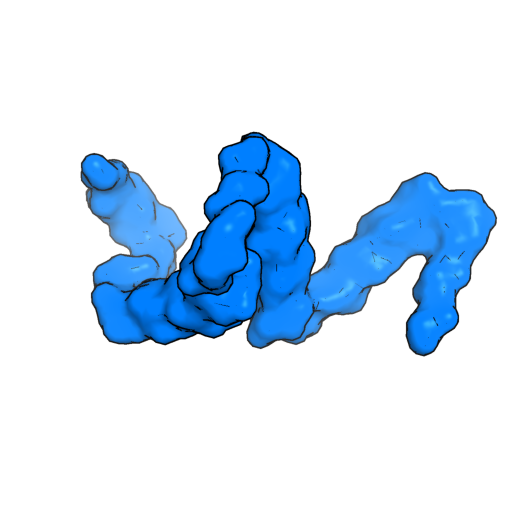00 58.94 73 ALA A N 1
ATOM 573 C CA . ALA A 1 73 ? 11.952 -17.517 -4.173 1.00 58.94 73 ALA A CA 1
ATOM 574 C C . ALA A 1 73 ? 12.171 -18.638 -3.164 1.00 58.94 73 ALA A C 1
ATOM 576 O O . ALA A 1 73 ? 11.267 -19.510 -3.106 1.00 58.94 73 ALA A O 1
#

Sequence (73 aa):
MKYDEYRKAGYCIDSGAIESAISTVVQQRCKLVGQRWTQSVTAVLNLRAAFKSGKQDGIRRIINAQMDHPWTA

Secondary structure (DSSP, 8-state):
--HHHHHHTT----HHHHHHHHIIIIIHHHSSTT----TTHHHHHHHHHHHHTTTHHHHHHHHHHHSSS----

Foldseek 3Di:
DPVVVCVVVVHDPDPVVVVVLCCQQPCVPPVDPPDDDDPCVVVSSVCSVCVVVVVVVVVQVVVQVVDPHRDDD

Radius of gyration: 15.61 Å; chains: 1; bounding box: 37×33×33 Å

pLDDT: mean 86.43, std 6.84, range [58.94, 92.88]